Protein AF-A0A7C3STL4-F1 (afdb_monomer_lite)

Radius of gyration: 15.7 Å; chains: 1; bounding box: 36×33×52 Å

Secondary structure (DSSP, 8-state):
---PEEE-HHHHTTBSSTT-TT-EEEEETTEEEEEEEEEEEE--TTS--EEEEEEEEEEEEEEHHHHHHHHHHH----TTEEEEEEEEEESSPPPEEEEEESGGGTT-EEEEEEEESSPPGGGTT-TTTTTTHHHH-B-

Foldseek 3Di:
DDQDKFACPVQLVLFQQVVDPQWDWDDDVFWTFIKHKDWDWDDDPVPDTQIEIEMETETRTDRPPPVLVCCVPPVDDDQRYAEYEYEAEDQDDDWDWDKDADPNSNSHIYIYIDAYPPHDPVRCPPPSCVVVSNRNHGD

pLDDT: mean 89.54, std 11.67, range [52.34, 98.44]

Sequence (139 aa):
MQNITIDLYDLIVKTKLIHSEQFVPWSLGNMQGMYRKLAFSRNSLLGNVFEYYFEDYILWKYQDIEDYKKIQKEWNRSSETFLSRFVFLHPSLPFHYKRKSIWLGLRGYIDLIICPFPLHEQDLNRKEIRDITPFLIIN

Structure (mmCIF, N/CA/C/O backbone):
data_AF-A0A7C3STL4-F1
#
_entry.id   AF-A0A7C3STL4-F1
#
loop_
_atom_site.group_PDB
_atom_site.id
_atom_site.type_symbol
_atom_site.label_atom_id
_atom_site.label_alt_id
_atom_site.label_comp_id
_atom_site.label_asym_id
_atom_site.label_entity_id
_atom_site.label_seq_id
_atom_site.pdbx_PDB_ins_code
_atom_site.Cartn_x
_atom_site.Cartn_y
_atom_site.Cartn_z
_atom_s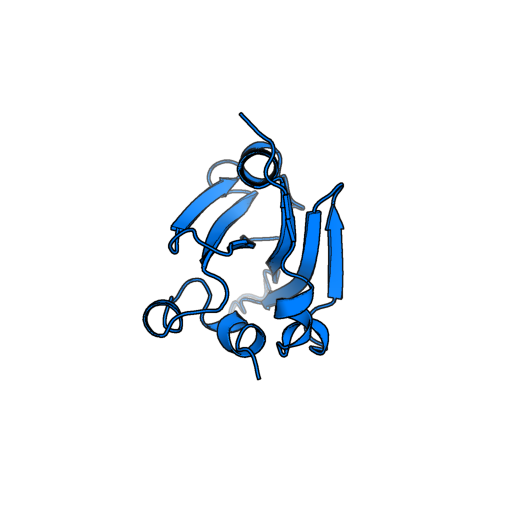ite.occupancy
_atom_site.B_iso_or_equiv
_atom_site.auth_seq_id
_atom_site.auth_comp_id
_atom_site.auth_asym_id
_atom_site.auth_atom_id
_atom_site.pdbx_PDB_model_num
ATOM 1 N N . MET A 1 1 ? 1.048 16.108 -20.642 1.00 53.88 1 MET A N 1
ATOM 2 C CA . MET A 1 1 ? 1.950 15.213 -19.884 1.00 53.88 1 MET A CA 1
ATOM 3 C C . MET A 1 1 ? 1.730 13.815 -20.426 1.00 53.88 1 MET A C 1
ATOM 5 O O . MET A 1 1 ? 0.582 13.491 -20.686 1.00 53.88 1 MET A O 1
ATOM 9 N N . GLN A 1 2 ? 2.783 13.045 -20.698 1.00 55.88 2 GLN A N 1
ATOM 10 C CA . GLN A 1 2 ? 2.619 11.644 -21.100 1.00 55.88 2 GLN A CA 1
ATOM 11 C C . GLN A 1 2 ? 2.131 10.835 -19.895 1.00 55.88 2 GLN A C 1
ATOM 13 O O . GLN A 1 2 ? 2.687 10.969 -18.805 1.00 55.88 2 GLN A O 1
ATOM 18 N N . ASN A 1 3 ? 1.101 10.017 -20.099 1.00 71.88 3 ASN A N 1
ATOM 19 C CA . ASN A 1 3 ? 0.592 9.108 -19.079 1.00 71.88 3 ASN A CA 1
ATOM 20 C C . ASN A 1 3 ? 1.524 7.904 -19.006 1.00 71.88 3 ASN A C 1
ATOM 22 O O . ASN A 1 3 ? 1.446 6.985 -19.820 1.00 71.88 3 ASN A O 1
ATOM 26 N N . ILE A 1 4 ? 2.458 7.953 -18.059 1.00 90.06 4 ILE A N 1
ATOM 27 C CA . ILE A 1 4 ? 3.373 6.850 -17.787 1.00 90.06 4 ILE A CA 1
ATOM 28 C C . ILE A 1 4 ? 2.587 5.791 -17.017 1.00 90.06 4 ILE A C 1
ATOM 30 O O . ILE A 1 4 ? 2.064 6.051 -15.933 1.00 90.06 4 ILE A O 1
ATOM 34 N N . THR A 1 5 ? 2.485 4.600 -17.600 1.00 95.31 5 THR A N 1
ATOM 35 C CA . THR A 1 5 ? 1.958 3.432 -16.895 1.00 95.31 5 THR A CA 1
ATOM 36 C C . THR A 1 5 ? 3.109 2.775 -16.156 1.00 95.31 5 THR A C 1
ATOM 38 O O . THR A 1 5 ? 4.091 2.365 -16.774 1.00 95.31 5 THR A O 1
ATOM 41 N N . ILE A 1 6 ? 2.984 2.691 -14.839 1.00 97.38 6 ILE A N 1
ATOM 42 C CA . ILE A 1 6 ? 3.837 1.852 -14.008 1.00 97.38 6 ILE A CA 1
ATOM 43 C C . ILE A 1 6 ? 3.251 0.445 -14.045 1.00 97.38 6 ILE A C 1
ATOM 45 O O . ILE A 1 6 ? 2.044 0.282 -13.873 1.00 97.38 6 ILE A O 1
ATOM 49 N N . ASP A 1 7 ? 4.097 -0.552 -14.288 1.00 97.81 7 ASP A N 1
ATOM 50 C CA . ASP A 1 7 ? 3.762 -1.970 -14.161 1.00 97.81 7 ASP A CA 1
ATOM 51 C C . ASP A 1 7 ? 5.002 -2.719 -13.659 1.00 97.81 7 ASP A C 1
ATOM 53 O O . ASP A 1 7 ? 5.998 -2.845 -14.370 1.00 97.81 7 ASP A O 1
ATOM 57 N N . LEU A 1 8 ? 4.970 -3.142 -12.395 1.00 97.69 8 LEU A N 1
ATOM 58 C CA . LEU A 1 8 ? 6.080 -3.823 -11.718 1.00 97.69 8 LEU A CA 1
ATOM 59 C C . LEU A 1 8 ? 5.752 -5.289 -11.414 1.00 97.69 8 LEU A C 1
ATOM 61 O O . LEU A 1 8 ? 6.360 -5.876 -10.517 1.00 97.69 8 LEU A O 1
ATOM 65 N N . TYR A 1 9 ? 4.797 -5.890 -12.134 1.00 97.06 9 TYR A N 1
ATOM 66 C CA . TYR A 1 9 ? 4.349 -7.259 -11.871 1.00 97.06 9 TYR A CA 1
ATOM 67 C C . TYR A 1 9 ? 5.510 -8.266 -11.826 1.00 97.06 9 TYR A C 1
ATOM 69 O O . TYR A 1 9 ? 5.626 -9.019 -10.859 1.00 97.06 9 TYR A O 1
ATOM 77 N N . ASP A 1 10 ? 6.435 -8.193 -12.789 1.00 97.19 10 ASP A N 1
ATOM 78 C CA . ASP A 1 10 ? 7.605 -9.082 -12.889 1.00 97.19 10 ASP A CA 1
ATOM 79 C C . ASP A 1 10 ? 8.556 -9.005 -11.686 1.00 97.19 10 ASP A C 1
ATOM 81 O O . ASP A 1 10 ? 9.304 -9.945 -11.405 1.00 97.19 10 ASP A O 1
ATOM 85 N N . LEU A 1 11 ? 8.559 -7.881 -10.969 1.00 97.12 11 LEU A N 1
ATOM 86 C CA . LEU A 1 11 ? 9.325 -7.726 -9.736 1.00 97.12 11 LEU A CA 1
ATOM 87 C C . LEU A 1 11 ? 8.515 -8.201 -8.528 1.00 97.12 11 LEU A C 1
ATOM 89 O O . LEU A 1 11 ? 9.065 -8.840 -7.634 1.00 97.12 11 LEU A O 1
ATOM 93 N N . ILE A 1 12 ? 7.208 -7.937 -8.510 1.00 96.75 12 ILE A N 1
ATOM 94 C CA . ILE A 1 12 ? 6.331 -8.299 -7.393 1.00 96.75 12 ILE A CA 1
ATOM 95 C C . ILE A 1 12 ? 6.170 -9.808 -7.245 1.00 96.75 12 ILE A C 1
ATOM 97 O O . ILE A 1 12 ? 6.157 -10.294 -6.114 1.00 96.75 12 ILE A O 1
ATOM 101 N N . VAL A 1 13 ? 6.128 -10.564 -8.345 1.00 96.44 13 VAL A N 1
ATOM 102 C CA . VAL A 1 13 ? 6.086 -12.040 -8.303 1.00 96.44 13 VAL A CA 1
ATOM 103 C C . VAL A 1 13 ? 7.314 -12.668 -7.642 1.00 96.44 13 VAL A C 1
ATOM 105 O O . VAL A 1 13 ? 7.264 -13.823 -7.241 1.00 96.44 13 VAL A O 1
ATOM 108 N N . LYS A 1 14 ? 8.407 -11.912 -7.482 1.00 96.81 14 LYS A N 1
ATOM 109 C CA . LYS A 1 14 ? 9.624 -12.352 -6.782 1.00 96.81 14 LYS A CA 1
ATOM 110 C C . LYS A 1 14 ? 9.604 -12.027 -5.284 1.00 96.81 14 LYS A C 1
ATOM 112 O O . LYS A 1 14 ? 10.546 -12.347 -4.562 1.00 96.81 14 LYS A O 1
ATOM 117 N N . THR A 1 15 ? 8.551 -11.366 -4.809 1.00 96.94 15 THR A N 1
ATOM 118 C CA . THR A 1 15 ? 8.380 -11.001 -3.400 1.00 96.94 15 THR A CA 1
ATOM 119 C C . THR A 1 15 ? 7.459 -11.981 -2.679 1.00 96.94 15 THR A C 1
ATOM 121 O O . THR A 1 15 ? 6.759 -12.786 -3.291 1.00 96.94 15 THR A O 1
ATOM 124 N N . LYS A 1 16 ? 7.400 -11.887 -1.348 1.00 96.75 16 LYS A N 1
ATOM 125 C CA . LYS A 1 16 ? 6.447 -12.674 -0.547 1.00 96.75 16 LYS A CA 1
ATOM 126 C C . LYS A 1 16 ? 5.014 -12.135 -0.625 1.00 96.75 16 LYS A C 1
ATOM 128 O O . LYS A 1 16 ? 4.105 -12.801 -0.139 1.00 96.75 16 LYS A O 1
ATOM 133 N N . LEU A 1 17 ? 4.800 -10.949 -1.203 1.00 96.56 17 LEU A N 1
ATOM 134 C CA . LEU A 1 17 ? 3.510 -10.263 -1.190 1.00 96.56 17 LEU A CA 1
ATOM 135 C C . LEU A 1 17 ? 2.398 -11.072 -1.870 1.00 96.56 17 LEU A C 1
ATOM 137 O O . LEU A 1 17 ? 1.344 -11.258 -1.269 1.00 96.56 17 LEU A O 1
ATOM 141 N N . ILE A 1 18 ? 2.633 -11.578 -3.086 1.00 93.62 18 ILE A N 1
ATOM 142 C CA . ILE A 1 18 ? 1.621 -12.333 -3.855 1.00 93.62 18 ILE A CA 1
ATOM 143 C C . ILE A 1 18 ? 1.275 -13.674 -3.195 1.00 93.62 18 ILE A C 1
ATOM 145 O O . ILE A 1 18 ? 0.165 -14.173 -3.353 1.00 93.62 18 ILE A O 1
ATOM 149 N N . HIS A 1 19 ? 2.205 -14.245 -2.432 1.00 93.06 19 HIS A N 1
ATOM 150 C CA . HIS A 1 19 ? 2.027 -15.528 -1.751 1.00 93.06 19 HIS A CA 1
ATOM 151 C C . HIS A 1 19 ? 1.515 -15.384 -0.311 1.00 93.06 19 HIS A C 1
ATOM 153 O O . HIS A 1 19 ? 1.375 -16.379 0.395 1.00 93.06 19 HIS A O 1
ATOM 159 N N . SER A 1 20 ? 1.277 -14.156 0.153 1.00 95.00 20 SER A N 1
ATOM 160 C CA . SER A 1 20 ? 0.858 -13.889 1.524 1.00 95.00 20 SER A CA 1
ATOM 161 C C . SER A 1 20 ? -0.632 -14.153 1.710 1.00 95.00 20 SER A C 1
ATOM 163 O O . SER A 1 20 ? -1.457 -13.535 1.048 1.00 95.00 20 SER A O 1
ATOM 165 N N . GLU A 1 21 ? -0.988 -14.971 2.699 1.00 95.56 21 GLU A N 1
ATOM 166 C CA . GLU A 1 21 ? -2.387 -15.172 3.111 1.00 95.56 21 GLU A CA 1
ATOM 167 C C . GLU A 1 21 ? -2.998 -13.927 3.780 1.00 95.56 21 GLU A C 1
ATOM 169 O O . GLU A 1 21 ? -4.210 -13.835 3.956 1.00 95.56 21 GLU A O 1
ATOM 174 N N . GLN A 1 22 ? -2.167 -12.951 4.161 1.00 96.31 22 GLN A N 1
ATOM 175 C CA . GLN A 1 22 ? -2.623 -11.711 4.798 1.00 96.31 22 GLN A CA 1
ATOM 176 C C . GLN A 1 22 ? -3.173 -10.697 3.799 1.00 96.31 22 GLN A C 1
ATOM 178 O O . GLN A 1 22 ? -3.780 -9.714 4.218 1.00 96.31 22 GLN A O 1
ATOM 183 N N . PHE A 1 23 ? -2.914 -10.890 2.507 1.00 97.69 23 PHE A N 1
ATOM 184 C CA . PHE A 1 23 ? -3.304 -9.963 1.460 1.00 97.69 23 PHE A CA 1
ATOM 185 C C . PHE A 1 23 ? -4.171 -10.670 0.426 1.00 97.69 23 PHE A C 1
ATOM 187 O O . PHE A 1 23 ? -3.961 -11.833 0.099 1.00 97.69 23 PHE A O 1
ATOM 194 N N . VAL A 1 24 ? -5.117 -9.932 -0.140 1.00 97.88 24 VAL A N 1
ATOM 195 C CA . VAL A 1 24 ? -5.940 -10.384 -1.261 1.00 97.88 24 VAL A CA 1
ATOM 196 C C . VAL A 1 24 ? -5.706 -9.483 -2.472 1.00 97.88 24 VAL A C 1
ATOM 198 O O . VAL A 1 24 ? -5.417 -8.295 -2.295 1.00 97.88 24 VAL A O 1
ATOM 201 N N . PRO A 1 25 ? -5.832 -10.001 -3.705 1.00 97.81 25 PRO A N 1
ATOM 202 C CA . PRO A 1 25 ? -5.763 -9.173 -4.901 1.00 97.81 25 PRO A CA 1
ATOM 203 C C . PRO A 1 25 ? -6.775 -8.027 -4.862 1.00 97.81 25 PRO A C 1
ATOM 205 O O . PRO A 1 25 ? -7.918 -8.198 -4.435 1.00 97.81 25 PRO A O 1
ATOM 208 N N . TRP A 1 26 ? -6.363 -6.859 -5.344 1.00 97.50 26 TRP A N 1
ATOM 209 C CA . TRP A 1 26 ? -7.196 -5.666 -5.408 1.00 97.50 26 TRP A CA 1
ATOM 210 C C . TRP A 1 26 ? -7.026 -4.932 -6.734 1.00 97.50 26 TRP A C 1
ATOM 212 O O . TRP A 1 26 ? -5.938 -4.878 -7.309 1.00 97.50 26 TRP A O 1
ATOM 222 N N . SER A 1 27 ? -8.116 -4.334 -7.213 1.00 96.38 27 SER A N 1
ATOM 223 C CA . SER A 1 27 ? -8.098 -3.482 -8.399 1.00 96.38 27 SER A CA 1
ATOM 224 C C . SER A 1 27 ? -9.142 -2.373 -8.318 1.00 96.38 27 SER A C 1
ATOM 226 O O . SER A 1 27 ? -10.183 -2.522 -7.675 1.00 96.38 27 SER A O 1
ATOM 228 N N . LEU A 1 28 ? -8.858 -1.258 -8.991 1.00 93.62 28 LEU A 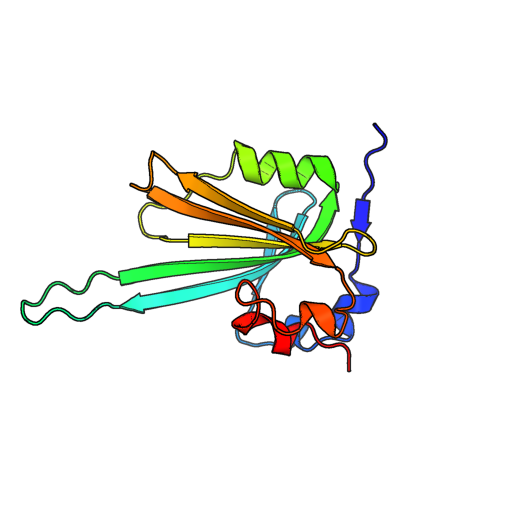N 1
ATOM 229 C CA . LEU A 1 28 ? -9.791 -0.149 -9.177 1.00 93.62 28 LEU A CA 1
ATOM 230 C C . LEU A 1 28 ? -9.488 0.558 -10.498 1.00 93.62 28 LEU A C 1
ATOM 232 O O . LEU A 1 28 ? -8.499 1.280 -10.623 1.00 93.62 28 LEU A O 1
ATOM 236 N N . GLY A 1 29 ? -10.355 0.374 -11.493 1.00 91.12 29 GLY A N 1
ATOM 237 C CA . GLY A 1 29 ? -10.070 0.842 -12.849 1.00 91.12 29 GLY A CA 1
ATOM 238 C C . GLY A 1 29 ? -8.792 0.190 -13.384 1.00 91.12 29 GLY A C 1
ATOM 239 O O . GLY A 1 29 ? -8.710 -1.032 -13.442 1.00 91.12 29 GLY A O 1
ATOM 240 N N . ASN A 1 30 ? -7.794 1.006 -13.735 1.00 90.81 30 ASN A N 1
ATOM 241 C CA . ASN A 1 30 ? -6.504 0.535 -14.253 1.00 90.81 30 ASN A CA 1
ATOM 242 C C . ASN A 1 30 ? -5.477 0.215 -13.152 1.00 90.81 30 ASN A C 1
ATOM 244 O O . ASN A 1 30 ? -4.409 -0.317 -13.458 1.00 90.81 30 ASN A O 1
ATOM 248 N N . MET A 1 31 ? -5.784 0.531 -11.889 1.00 96.88 31 MET A N 1
ATOM 249 C CA . MET A 1 31 ? -4.902 0.237 -10.765 1.00 96.88 31 MET A CA 1
ATOM 250 C C . MET A 1 31 ? -4.989 -1.237 -10.377 1.00 96.88 31 MET A C 1
ATOM 252 O O . MET A 1 31 ? -6.092 -1.779 -10.257 1.00 96.88 31 MET A O 1
ATOM 256 N N . GLN A 1 32 ? -3.843 -1.862 -10.112 1.00 98.06 32 GLN A N 1
ATOM 257 C CA . GLN A 1 32 ? -3.759 -3.204 -9.537 1.00 98.06 32 GLN A CA 1
ATOM 258 C C . GLN A 1 32 ? -2.775 -3.238 -8.374 1.00 98.06 32 GLN A C 1
ATOM 260 O O . GLN A 1 32 ? -1.749 -2.545 -8.362 1.00 98.06 32 GLN A O 1
ATOM 265 N N . GLY A 1 33 ? -3.113 -4.066 -7.395 1.00 98.12 33 GLY A N 1
ATOM 266 C CA . GLY A 1 33 ? -2.355 -4.182 -6.172 1.00 98.12 33 GLY A CA 1
ATOM 267 C C . GLY A 1 33 ? -2.802 -5.336 -5.287 1.00 98.12 33 GLY A C 1
ATOM 268 O O . GLY A 1 33 ? -3.632 -6.164 -5.663 1.00 98.12 33 GLY A O 1
ATOM 269 N N . MET A 1 34 ? -2.254 -5.349 -4.080 1.00 98.44 34 MET A N 1
ATOM 270 C CA . MET A 1 34 ? -2.695 -6.191 -2.977 1.00 98.44 34 MET A CA 1
ATOM 271 C C . MET A 1 34 ? -3.380 -5.327 -1.922 1.00 98.44 34 MET A C 1
ATOM 273 O O . MET A 1 34 ? -2.971 -4.192 -1.670 1.00 98.44 34 MET A O 1
ATOM 277 N N . TYR A 1 35 ? -4.386 -5.896 -1.273 1.00 97.75 35 TYR A N 1
ATOM 278 C CA . TYR A 1 35 ? -5.152 -5.274 -0.206 1.00 97.75 35 TYR A CA 1
ATOM 279 C C . TYR A 1 35 ? -5.106 -6.114 1.063 1.00 97.75 35 TYR A C 1
ATOM 281 O O . TYR A 1 35 ? -5.222 -7.337 0.997 1.00 97.75 35 TYR A O 1
ATOM 289 N N . ARG A 1 36 ? -5.023 -5.465 2.227 1.00 96.56 36 ARG A N 1
ATOM 290 C CA . ARG A 1 36 ? -5.455 -6.089 3.484 1.00 96.56 36 ARG A CA 1
ATOM 291 C C . ARG A 1 36 ? -6.255 -5.126 4.341 1.00 96.56 36 ARG A C 1
ATOM 293 O O . ARG A 1 36 ? -6.042 -3.914 4.295 1.00 96.56 36 ARG A O 1
ATOM 300 N N . LYS A 1 37 ? -7.098 -5.702 5.195 1.00 94.81 37 LYS A N 1
ATOM 301 C CA . LYS A 1 37 ? -7.841 -5.009 6.246 1.00 94.81 37 LYS A CA 1
ATOM 302 C C . LYS A 1 37 ? -7.426 -5.564 7.602 1.00 94.81 37 LYS A C 1
ATOM 304 O O . LYS A 1 37 ? -7.497 -6.768 7.821 1.00 94.81 37 LYS A O 1
ATOM 309 N N . LEU A 1 38 ? -7.007 -4.690 8.507 1.00 92.75 38 LEU A N 1
ATOM 310 C CA . LEU A 1 38 ? -6.634 -5.031 9.874 1.00 92.75 38 LEU A CA 1
ATOM 311 C C . LEU A 1 38 ? -7.640 -4.424 10.847 1.00 92.75 38 LEU A C 1
ATOM 313 O O . LEU A 1 38 ? -7.909 -3.224 10.786 1.00 92.75 38 LEU A O 1
ATOM 317 N N . ALA A 1 39 ? -8.171 -5.247 11.746 1.00 89.94 39 ALA A N 1
ATOM 318 C CA . ALA A 1 39 ? -9.048 -4.819 12.826 1.00 89.94 39 ALA A CA 1
ATOM 319 C C . ALA A 1 39 ? -8.236 -4.470 14.074 1.00 89.94 39 ALA A C 1
ATOM 321 O O . ALA A 1 39 ? -7.351 -5.224 14.480 1.00 89.94 39 ALA A O 1
ATOM 322 N N . PHE A 1 40 ? -8.553 -3.338 14.696 1.00 82.75 40 PHE A N 1
ATOM 323 C CA . PHE A 1 40 ? -7.999 -2.947 15.984 1.00 82.75 40 PHE A CA 1
ATOM 324 C C . PHE A 1 40 ? -9.138 -2.633 16.942 1.00 82.75 40 PHE A C 1
ATOM 326 O O . PHE A 1 40 ? -9.963 -1.756 16.698 1.00 82.75 40 PHE A O 1
ATOM 333 N N . SER A 1 41 ? -9.148 -3.338 18.066 1.00 78.75 41 SER A N 1
ATOM 334 C CA . SER A 1 41 ? -10.050 -3.078 19.178 1.00 78.75 41 SER A CA 1
ATOM 335 C C . SER A 1 41 ? -9.299 -2.326 20.269 1.00 78.75 41 SER A C 1
ATOM 337 O O . SER A 1 41 ? -8.278 -2.811 20.768 1.00 78.75 41 SER A O 1
ATOM 339 N N . ARG A 1 42 ? -9.809 -1.166 20.694 1.00 64.56 42 ARG A N 1
ATOM 340 C CA . ARG A 1 42 ? -9.334 -0.542 21.935 1.00 64.56 42 ARG A CA 1
ATOM 341 C C . ARG A 1 42 ? -10.251 -0.950 23.080 1.00 64.56 42 ARG A C 1
ATOM 343 O O . ARG A 1 42 ? -11.403 -0.529 23.131 1.00 64.56 42 ARG A O 1
ATOM 350 N N . ASN A 1 43 ? -9.723 -1.743 24.009 1.00 60.34 43 ASN A N 1
ATOM 351 C CA . ASN A 1 43 ? -10.453 -2.121 25.215 1.00 60.34 43 ASN A CA 1
ATOM 352 C C . ASN A 1 43 ? -10.507 -0.932 26.184 1.00 60.34 43 ASN A C 1
ATOM 354 O O . ASN A 1 43 ? -9.482 -0.339 26.523 1.00 60.34 43 ASN A O 1
ATOM 358 N N . SER A 1 44 ? -11.716 -0.588 26.620 1.00 56.56 44 SER A N 1
ATOM 359 C CA . SER A 1 44 ? -11.997 0.385 27.675 1.00 56.56 44 SER A CA 1
ATOM 360 C C . SER A 1 44 ? -12.473 -0.358 28.925 1.00 56.56 44 SER A C 1
ATOM 362 O O . SER A 1 44 ? -13.251 -1.303 28.814 1.00 56.56 44 SER A O 1
ATOM 364 N N . LEU A 1 45 ? -12.063 0.101 30.115 1.00 53.53 45 LEU A N 1
ATOM 365 C CA . LEU A 1 45 ? -12.555 -0.389 31.417 1.00 53.53 45 LEU A CA 1
ATOM 366 C C . LEU A 1 45 ? -14.089 -0.273 31.573 1.00 53.53 45 LEU A C 1
ATOM 368 O O . LEU A 1 45 ? -14.655 -0.916 32.448 1.00 53.53 45 LEU A O 1
ATOM 372 N N . LEU A 1 46 ? -14.760 0.525 30.732 1.00 56.97 46 LEU A N 1
ATOM 373 C CA . LEU A 1 46 ? -16.200 0.822 30.786 1.00 56.97 46 LEU A CA 1
ATOM 374 C C . LEU A 1 46 ? -17.012 0.205 29.625 1.00 56.97 46 LEU A C 1
ATOM 376 O O . LEU A 1 46 ? -18.112 0.660 29.332 1.00 56.97 46 LEU A O 1
ATOM 380 N N . GLY A 1 47 ? -16.495 -0.826 28.952 1.00 52.34 47 GLY A N 1
ATOM 381 C CA . GLY A 1 47 ? -17.315 -1.719 28.116 1.00 52.34 47 GLY A CA 1
ATOM 382 C C . GLY A 1 47 ? -17.569 -1.306 26.660 1.00 52.34 47 GLY A C 1
ATOM 383 O O . GLY A 1 47 ? -17.982 -2.154 25.877 1.00 52.34 47 GLY A O 1
ATOM 384 N N . ASN A 1 48 ? -17.262 -0.076 26.237 1.00 55.41 48 ASN A N 1
ATOM 385 C CA . ASN A 1 48 ? -17.322 0.266 24.808 1.00 55.41 48 ASN A CA 1
ATOM 386 C C . ASN A 1 48 ? -16.025 -0.141 24.095 1.00 55.41 48 ASN A C 1
ATOM 388 O O . ASN A 1 48 ? -14.998 0.532 24.218 1.00 55.41 48 ASN A O 1
ATOM 392 N N . VAL A 1 49 ? -16.094 -1.235 23.334 1.00 62.47 49 VAL A N 1
ATOM 393 C CA . VAL A 1 49 ? -15.086 -1.624 22.341 1.00 62.47 49 VAL A CA 1
ATOM 394 C C . VAL A 1 49 ? -15.333 -0.783 21.093 1.00 62.47 49 VAL A C 1
ATOM 396 O O . VAL A 1 49 ? -16.297 -1.012 20.368 1.00 62.47 49 VAL A O 1
ATOM 399 N N . PHE A 1 50 ? -14.491 0.219 20.845 1.00 67.81 50 PHE A N 1
ATOM 400 C CA . PHE A 1 50 ? -14.456 0.845 19.524 1.00 67.81 50 PHE A CA 1
ATOM 401 C C . PHE A 1 50 ? -13.558 -0.020 18.639 1.00 67.81 50 PHE A C 1
ATOM 403 O O . PHE A 1 50 ? -12.359 -0.147 18.915 1.00 67.81 50 PHE A O 1
ATOM 410 N N . GLU A 1 51 ? -14.144 -0.641 17.619 1.00 76.75 51 GLU A N 1
ATOM 411 C CA . GLU A 1 51 ? -13.393 -1.294 16.553 1.00 76.75 51 GLU A CA 1
ATOM 412 C C . GLU A 1 51 ? -13.094 -0.258 15.474 1.00 76.75 51 GLU A C 1
ATOM 414 O O . GLU A 1 51 ? -13.973 0.479 15.027 1.00 76.75 51 GLU A O 1
ATOM 419 N N . TYR A 1 52 ? -11.832 -0.169 15.086 1.00 83.69 52 TYR A N 1
ATOM 420 C CA . TYR A 1 52 ? -11.417 0.644 13.961 1.00 83.69 52 TYR A CA 1
ATOM 421 C C . TYR A 1 52 ? -10.534 -0.177 13.045 1.00 83.69 52 TYR A C 1
ATOM 423 O O . TYR A 1 52 ? -9.716 -0.988 13.483 1.00 83.69 52 TYR A O 1
ATOM 431 N N . TYR A 1 53 ? -10.700 0.061 11.752 1.00 90.56 53 TYR A N 1
ATOM 432 C CA . TYR A 1 53 ? -9.950 -0.664 10.745 1.00 90.56 53 TYR A CA 1
ATOM 433 C C . TYR A 1 53 ? -8.767 0.154 10.219 1.00 90.56 53 TYR A C 1
ATOM 435 O O . TYR A 1 53 ? -8.790 1.391 10.186 1.00 90.56 53 TYR A O 1
ATOM 443 N N . PHE A 1 54 ? -7.751 -0.561 9.753 1.00 92.81 54 PHE A N 1
ATOM 444 C CA . PHE A 1 54 ? -6.698 -0.051 8.885 1.00 92.81 54 PHE A CA 1
ATOM 445 C C . PHE A 1 54 ? -6.747 -0.824 7.586 1.00 92.81 54 PHE A C 1
ATOM 447 O O . PHE A 1 54 ? -6.921 -2.040 7.588 1.00 92.81 54 PHE A O 1
ATOM 454 N N . GLU A 1 55 ? -6.582 -0.118 6.482 1.00 95.44 55 GLU A N 1
ATOM 455 C CA . GLU A 1 55 ? -6.508 -0.737 5.171 1.00 95.44 55 GLU A CA 1
ATOM 456 C C . GLU A 1 55 ? -5.206 -0.373 4.493 1.00 95.44 55 GLU A C 1
ATOM 458 O O . GLU A 1 55 ? -4.853 0.805 4.430 1.00 95.44 55 GLU A O 1
ATOM 463 N N . ASP A 1 56 ? -4.544 -1.384 3.948 1.00 97.56 56 ASP A N 1
ATOM 464 C CA . ASP A 1 56 ? -3.340 -1.226 3.150 1.00 97.56 56 ASP A CA 1
ATOM 465 C C . ASP A 1 56 ? -3.635 -1.598 1.708 1.00 97.56 56 ASP A C 1
ATOM 467 O O . ASP A 1 56 ? -4.202 -2.656 1.446 1.00 97.56 56 ASP A O 1
ATOM 471 N N . TYR A 1 57 ? -3.210 -0.737 0.792 1.00 97.94 57 TYR A N 1
ATOM 472 C CA . TYR A 1 57 ? -3.278 -0.915 -0.649 1.00 97.94 57 TYR A CA 1
ATOM 473 C C . TYR A 1 57 ? -1.857 -0.796 -1.195 1.00 97.94 57 TYR A C 1
ATOM 475 O O . TYR A 1 57 ? -1.289 0.295 -1.205 1.00 97.94 57 TYR A O 1
ATOM 483 N N . ILE A 1 58 ? -1.264 -1.906 -1.622 1.00 98.44 58 ILE A N 1
ATOM 484 C CA . ILE A 1 58 ? 0.087 -1.940 -2.192 1.00 98.44 58 ILE A CA 1
ATOM 485 C C . ILE A 1 58 ? -0.053 -2.052 -3.705 1.00 98.44 58 ILE A C 1
ATOM 487 O O . ILE A 1 58 ? -0.465 -3.095 -4.204 1.00 98.44 58 ILE A O 1
ATOM 491 N N . LEU A 1 59 ? 0.256 -0.976 -4.424 1.00 98.38 59 LEU A N 1
ATOM 492 C CA . LEU A 1 59 ? -0.007 -0.824 -5.852 1.00 98.38 59 LEU A CA 1
ATOM 493 C C . LEU A 1 59 ? 1.277 -1.005 -6.662 1.00 98.38 59 LEU A C 1
ATOM 495 O O . LEU A 1 59 ? 2.272 -0.332 -6.400 1.00 98.38 59 LEU A O 1
ATOM 499 N N . TRP A 1 60 ? 1.234 -1.872 -7.674 1.00 97.88 60 TRP A N 1
ATOM 500 C CA . TRP A 1 60 ? 2.343 -2.096 -8.618 1.00 97.88 60 TRP A CA 1
ATOM 501 C C . TRP A 1 60 ? 1.974 -1.827 -10.071 1.00 97.88 60 TRP A C 1
ATOM 503 O O . TRP A 1 60 ? 2.858 -1.830 -10.925 1.00 97.88 60 TRP A O 1
ATOM 513 N N . LYS A 1 61 ? 0.687 -1.610 -10.359 1.00 98.06 61 LYS A N 1
ATOM 514 C CA . LYS A 1 61 ? 0.213 -1.196 -11.675 1.00 98.06 61 LYS A CA 1
ATOM 515 C C . LYS A 1 61 ? -0.713 -0.003 -11.534 1.00 98.06 61 LYS A C 1
ATOM 517 O O . LYS A 1 61 ? -1.693 -0.110 -10.802 1.00 98.06 61 LYS A O 1
ATOM 522 N N . TYR A 1 62 ? -0.390 1.117 -12.173 1.00 97.50 62 TYR A N 1
ATOM 523 C CA . TYR A 1 62 ? -1.176 2.357 -12.122 1.00 97.50 62 TYR A CA 1
ATOM 524 C C . TYR A 1 62 ? -0.660 3.388 -13.140 1.00 97.50 62 TYR A C 1
ATOM 526 O O . TYR A 1 62 ? 0.452 3.276 -13.658 1.00 97.50 62 TYR A O 1
ATOM 534 N N . GLN A 1 63 ? -1.463 4.410 -13.423 1.00 95.81 63 GLN A N 1
ATOM 535 C CA . GLN A 1 63 ? -1.075 5.585 -14.203 1.00 95.81 63 GLN A CA 1
ATOM 536 C C . GLN A 1 63 ? -0.443 6.620 -13.272 1.00 95.81 63 GLN A C 1
ATOM 538 O O . GLN A 1 63 ? -1.158 7.289 -12.531 1.00 95.81 63 GLN A O 1
ATOM 543 N N . ASP A 1 64 ? 0.887 6.742 -13.321 1.00 91.12 64 ASP A N 1
ATOM 544 C CA . ASP A 1 64 ? 1.754 7.415 -12.341 1.00 91.12 64 ASP A CA 1
ATOM 545 C C . ASP A 1 64 ? 1.086 8.572 -11.560 1.00 91.12 64 ASP A C 1
ATOM 547 O O . ASP A 1 64 ? 0.494 8.386 -10.491 1.00 91.12 64 ASP A O 1
ATOM 551 N N . ILE A 1 65 ? 1.120 9.782 -12.118 1.00 89.88 65 ILE A N 1
ATOM 552 C CA . ILE A 1 65 ? 0.623 10.979 -11.435 1.00 89.88 65 ILE A CA 1
ATOM 553 C C . ILE A 1 65 ? -0.908 11.084 -11.423 1.00 89.88 65 ILE A C 1
ATOM 555 O O . ILE A 1 65 ? -1.472 11.786 -10.577 1.00 89.88 65 ILE A O 1
ATOM 559 N N . GLU A 1 66 ? -1.584 10.449 -12.378 1.00 92.56 66 GLU A N 1
ATOM 560 C CA . GLU A 1 66 ? -3.032 10.561 -12.550 1.00 92.56 66 GLU A CA 1
ATOM 561 C C . GLU A 1 66 ? -3.767 9.784 -11.463 1.00 92.56 66 GLU A C 1
ATOM 563 O O . GLU A 1 66 ? -4.565 10.374 -10.731 1.00 92.56 66 GLU A O 1
ATOM 568 N N . ASP A 1 67 ? -3.428 8.509 -11.279 1.00 95.06 67 ASP A N 1
ATOM 569 C CA . ASP A 1 67 ? -4.039 7.652 -10.266 1.00 95.06 67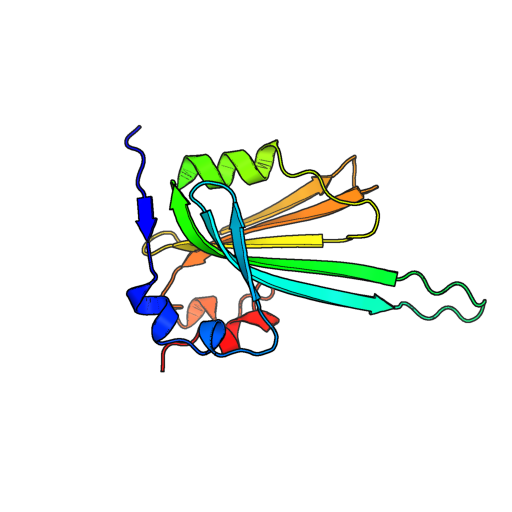 ASP A CA 1
ATOM 570 C C . ASP A 1 67 ? -3.670 8.108 -8.852 1.00 95.06 67 ASP A C 1
ATOM 572 O O . ASP A 1 67 ? -4.537 8.167 -7.975 1.00 95.06 67 ASP A O 1
ATOM 576 N N . TYR A 1 68 ? -2.427 8.558 -8.632 1.00 93.94 68 TYR A N 1
ATOM 577 C CA . TYR A 1 68 ? -2.035 9.166 -7.358 1.00 93.94 68 TYR A CA 1
ATOM 578 C C . TYR A 1 68 ? -2.921 10.372 -7.008 1.00 93.94 68 TYR A C 1
ATOM 580 O O . TYR A 1 68 ? -3.448 10.482 -5.895 1.00 93.94 68 TYR A O 1
ATOM 588 N N . LYS A 1 69 ? -3.125 11.291 -7.964 1.00 93.50 69 LYS A N 1
ATOM 589 C CA . LYS A 1 69 ? -3.985 12.470 -7.766 1.00 93.50 69 LYS A CA 1
ATOM 590 C C . LYS A 1 69 ? -5.454 12.091 -7.624 1.00 93.50 69 LYS A C 1
ATOM 592 O O . LYS A 1 69 ? -6.154 12.741 -6.844 1.00 93.50 69 LYS A O 1
ATOM 597 N N . LYS A 1 70 ? -5.914 11.069 -8.345 1.00 93.31 70 LYS A N 1
ATOM 598 C CA . LYS A 1 70 ? -7.278 10.548 -8.256 1.00 93.31 70 LYS A CA 1
ATOM 599 C C . LYS A 1 70 ? -7.564 10.033 -6.851 1.00 93.31 70 LYS A C 1
ATOM 601 O O . LYS A 1 70 ? -8.453 10.563 -6.192 1.00 93.31 70 LYS A O 1
ATOM 606 N N . ILE A 1 71 ? -6.743 9.114 -6.334 1.00 93.75 71 ILE A N 1
ATOM 607 C CA . ILE A 1 71 ? -6.859 8.614 -4.955 1.00 93.75 71 ILE A CA 1
ATOM 608 C C . ILE A 1 71 ? -6.767 9.774 -3.954 1.00 93.75 71 ILE A C 1
ATOM 610 O O . ILE A 1 71 ? -7.594 9.895 -3.053 1.00 93.75 71 ILE A O 1
ATOM 614 N N . GLN A 1 72 ? -5.828 10.703 -4.139 1.00 91.88 72 GLN A N 1
ATOM 615 C CA . GLN A 1 72 ? -5.692 11.853 -3.246 1.00 91.88 72 GLN A CA 1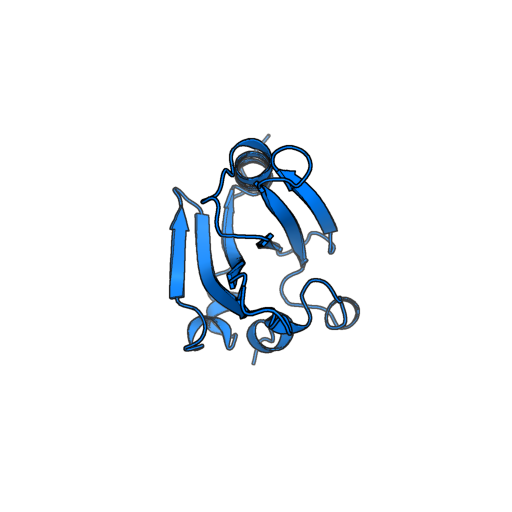
ATOM 616 C C . GLN A 1 72 ? -6.953 12.733 -3.168 1.00 91.88 72 GLN A C 1
ATOM 618 O O . GLN A 1 72 ? -7.240 13.3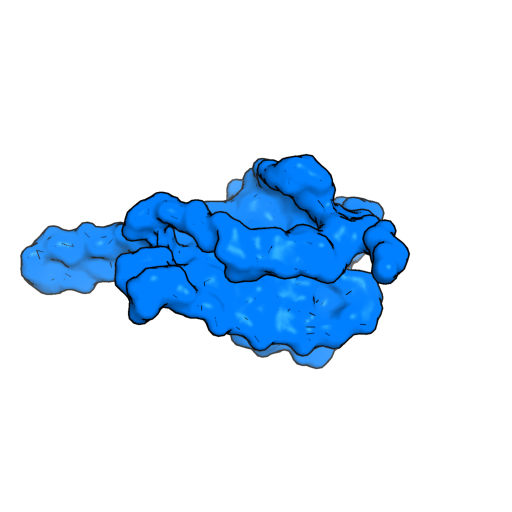03 -2.105 1.00 91.88 72 GLN A O 1
ATOM 623 N N . LYS A 1 73 ? -7.666 12.922 -4.282 1.00 90.12 73 LYS A N 1
ATOM 624 C CA . LYS A 1 73 ? -8.824 13.823 -4.373 1.00 90.12 73 LYS A CA 1
ATOM 625 C C . LYS A 1 73 ? -10.138 13.131 -4.043 1.00 90.12 73 LYS A C 1
ATOM 627 O O . LYS A 1 73 ? -10.936 13.707 -3.311 1.00 90.12 73 LYS A O 1
ATOM 632 N N . GLU A 1 74 ? -10.338 11.938 -4.585 1.00 89.31 74 GLU A N 1
ATOM 633 C CA . GLU A 1 74 ? -11.643 11.283 -4.678 1.00 89.31 74 GLU A CA 1
ATOM 634 C C . GLU A 1 74 ? -11.829 10.169 -3.651 1.00 89.31 74 GLU A C 1
ATOM 636 O O . GLU A 1 74 ? -12.964 9.758 -3.417 1.00 89.31 74 GLU A O 1
ATOM 641 N N . TRP A 1 75 ? -10.753 9.682 -3.018 1.00 88.38 75 TRP A N 1
ATOM 642 C CA . TRP A 1 75 ? -10.882 8.594 -2.055 1.00 88.38 75 TRP A CA 1
ATOM 643 C C . TRP A 1 75 ? -11.753 9.014 -0.869 1.00 88.38 75 TRP A C 1
ATOM 645 O O . TRP A 1 75 ? -11.406 9.903 -0.086 1.00 88.38 75 TRP A O 1
ATOM 655 N N . ASN A 1 76 ? -12.896 8.347 -0.747 1.00 75.50 76 ASN A N 1
ATOM 656 C CA . ASN A 1 76 ? -13.880 8.550 0.301 1.00 75.50 76 ASN A CA 1
ATOM 657 C C . ASN A 1 76 ? -14.262 7.178 0.863 1.00 75.50 76 ASN A C 1
ATOM 659 O O . ASN A 1 76 ? -14.474 6.231 0.110 1.00 75.50 76 ASN A O 1
ATOM 663 N N . ARG A 1 77 ? -14.272 7.052 2.189 1.00 67.50 77 ARG A N 1
ATOM 664 C CA . ARG A 1 77 ? -14.253 5.759 2.889 1.00 67.50 77 ARG A CA 1
ATOM 665 C C . ARG A 1 77 ? -15.591 5.410 3.529 1.00 67.50 77 ARG A C 1
ATOM 667 O O . ARG A 1 77 ? -16.447 6.279 3.686 1.00 67.50 77 ARG A O 1
ATOM 674 N N . SER A 1 78 ? -15.724 4.155 3.973 1.00 65.25 78 SER A N 1
ATOM 675 C CA . SER A 1 78 ? -16.732 3.783 4.973 1.00 65.25 78 SER A CA 1
ATOM 676 C C . SER A 1 78 ? -16.408 4.427 6.329 1.00 65.25 78 SER A C 1
ATOM 678 O O . SER A 1 78 ? -15.246 4.710 6.631 1.00 65.25 78 SER A O 1
ATOM 680 N N . SER A 1 79 ? -17.430 4.661 7.155 1.00 65.44 79 SER A N 1
ATOM 681 C CA . SER A 1 79 ? -17.316 5.343 8.456 1.00 65.44 79 SER A CA 1
ATOM 682 C C . SER A 1 79 ? -16.461 4.613 9.496 1.00 65.44 79 SER A C 1
ATOM 684 O O . SER A 1 79 ? -16.061 5.224 10.479 1.00 65.44 79 SER A O 1
ATOM 686 N N . GLU A 1 80 ? -16.181 3.327 9.297 1.00 78.38 80 GLU A N 1
ATOM 687 C CA . GLU A 1 80 ? -15.514 2.469 10.286 1.00 78.38 80 GLU A CA 1
ATOM 688 C C . GLU A 1 80 ? -13.997 2.396 10.102 1.00 78.38 80 GLU A C 1
ATOM 690 O O . GLU A 1 80 ? -13.292 1.841 10.949 1.00 78.38 80 GLU A O 1
ATOM 695 N N . THR A 1 81 ? -13.464 2.926 8.995 1.00 84.12 81 THR A N 1
ATOM 696 C CA . THR A 1 81 ? -12.024 2.837 8.775 1.00 84.12 81 THR A CA 1
ATOM 697 C C . THR A 1 81 ? -11.285 4.092 9.183 1.00 84.12 81 THR A C 1
ATOM 699 O O . THR A 1 81 ? -11.522 5.183 8.671 1.00 84.12 81 THR A O 1
ATOM 702 N N . PHE A 1 82 ? -10.312 3.897 10.065 1.00 89.31 82 PHE A N 1
ATOM 703 C CA . PHE A 1 82 ? -9.512 4.968 10.622 1.00 89.31 82 PHE A CA 1
ATOM 704 C C . PHE A 1 82 ? -8.385 5.421 9.690 1.00 89.31 82 PHE A C 1
ATOM 706 O O . PHE A 1 82 ? -8.116 6.618 9.599 1.00 89.31 82 PHE A O 1
ATOM 713 N N . LEU A 1 83 ? -7.730 4.497 8.978 1.00 92.06 83 LEU A N 1
ATOM 714 C CA . LEU A 1 83 ? -6.632 4.827 8.064 1.00 92.06 83 LEU A CA 1
ATOM 715 C C . LEU A 1 83 ? -6.660 3.978 6.791 1.00 92.06 83 LEU A C 1
ATOM 717 O O . LEU A 1 83 ? -6.774 2.754 6.848 1.00 92.06 83 LEU A O 1
ATOM 721 N N . SER A 1 84 ? -6.552 4.640 5.636 1.00 94.94 84 SER A N 1
ATOM 722 C CA . SER A 1 84 ? -6.198 4.017 4.350 1.00 94.94 84 SER A CA 1
ATOM 723 C C . SER A 1 84 ? -4.755 4.349 4.051 1.00 94.94 84 SER A C 1
ATOM 725 O O . SER A 1 84 ? -4.444 5.528 3.921 1.00 94.94 84 SER A O 1
ATOM 727 N N . ARG A 1 85 ? -3.899 3.357 3.863 1.00 97.19 85 ARG A N 1
ATOM 728 C CA . ARG A 1 85 ? -2.538 3.559 3.382 1.00 97.19 85 ARG A CA 1
ATOM 729 C C . ARG A 1 85 ? 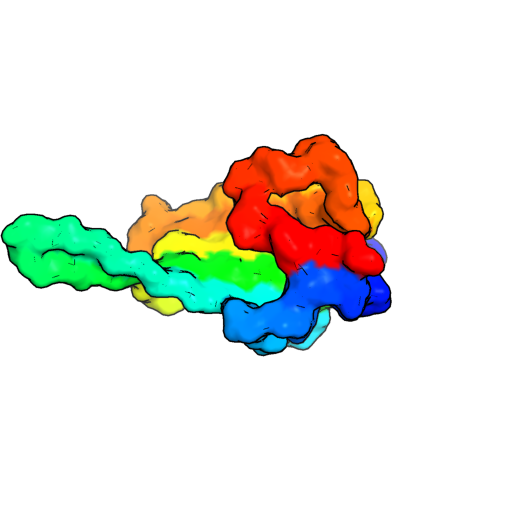-2.422 3.032 1.960 1.00 97.19 85 ARG A C 1
ATOM 731 O O . ARG A 1 85 ? -2.604 1.846 1.720 1.00 97.19 85 ARG A O 1
ATOM 738 N N . PHE A 1 86 ? -2.109 3.923 1.030 1.00 97.88 86 PHE A N 1
ATOM 739 C CA . PHE A 1 86 ? -1.793 3.596 -0.354 1.00 97.88 86 PHE A CA 1
ATOM 740 C C . PHE A 1 86 ? -0.289 3.686 -0.559 1.00 97.88 86 PHE A C 1
ATOM 742 O O . PHE A 1 86 ? 0.302 4.753 -0.389 1.00 97.88 86 PHE A O 1
ATOM 749 N N . VAL A 1 87 ? 0.317 2.565 -0.930 1.00 98.31 87 VAL A N 1
ATOM 750 C CA . VAL A 1 87 ? 1.743 2.429 -1.211 1.00 98.31 87 VAL A CA 1
ATOM 751 C C . VAL A 1 87 ? 1.909 2.204 -2.706 1.00 98.31 87 VAL A C 1
ATOM 753 O O . VAL A 1 87 ? 1.691 1.107 -3.204 1.00 98.31 87 VAL A O 1
ATOM 756 N N . PHE A 1 88 ? 2.267 3.265 -3.417 1.00 98.12 88 PHE A N 1
ATOM 757 C CA . PHE A 1 88 ? 2.580 3.268 -4.839 1.00 98.12 88 PHE A CA 1
ATOM 758 C C . PHE A 1 88 ? 4.036 2.841 -5.018 1.00 98.12 88 PHE A C 1
ATOM 760 O O . PHE A 1 88 ? 4.952 3.623 -4.746 1.00 98.12 88 PHE A O 1
ATOM 767 N N . LEU A 1 89 ? 4.253 1.591 -5.423 1.00 98.19 89 LEU A N 1
ATOM 768 C CA . LEU A 1 89 ? 5.586 1.088 -5.730 1.00 98.19 89 LEU A CA 1
ATOM 769 C C . LEU A 1 89 ? 6.065 1.709 -7.039 1.00 98.19 89 LEU A C 1
ATOM 771 O O . LEU A 1 89 ? 5.391 1.595 -8.059 1.00 98.19 89 LEU A O 1
ATOM 775 N N . HIS A 1 90 ? 7.224 2.359 -7.009 1.00 97.50 90 HIS A N 1
ATOM 776 C CA . HIS A 1 90 ? 7.713 3.163 -8.119 1.00 97.50 90 HIS A CA 1
ATOM 777 C C . HIS A 1 90 ? 9.165 2.798 -8.473 1.00 97.50 90 HIS A C 1
ATOM 779 O O . HIS A 1 90 ? 10.005 2.739 -7.577 1.00 97.50 90 HIS A O 1
ATOM 785 N N . PRO A 1 91 ? 9.514 2.618 -9.763 1.00 96.38 91 PRO A N 1
ATOM 786 C CA . PRO A 1 91 ? 10.842 2.139 -10.168 1.00 96.38 91 PRO A CA 1
ATOM 787 C C . PRO A 1 91 ? 11.991 3.125 -9.908 1.00 96.38 91 PRO A C 1
ATOM 789 O O . PRO A 1 91 ? 13.136 2.713 -9.770 1.00 96.38 91 PRO A O 1
ATOM 792 N N . SER A 1 92 ? 11.709 4.432 -9.898 1.00 93.56 92 SER A N 1
ATOM 793 C CA . SER A 1 92 ? 12.758 5.467 -9.886 1.00 93.56 92 SER A CA 1
ATOM 794 C C . SER A 1 92 ? 12.539 6.650 -8.941 1.00 93.56 92 SER A C 1
ATOM 796 O O . SER A 1 92 ? 13.455 7.453 -8.764 1.00 93.56 92 SER A O 1
ATOM 798 N N . LEU A 1 93 ? 11.350 6.808 -8.351 1.00 95.00 93 LEU A N 1
ATOM 799 C CA . LEU A 1 93 ? 11.066 7.965 -7.506 1.00 95.00 93 LEU A CA 1
ATOM 800 C C . LEU A 1 93 ? 11.497 7.665 -6.072 1.00 95.00 93 LEU A C 1
ATOM 802 O O . LEU A 1 93 ? 11.272 6.553 -5.590 1.00 95.00 93 LEU A O 1
ATOM 806 N N . PRO A 1 94 ? 12.090 8.649 -5.374 1.00 95.62 94 PRO A N 1
ATOM 807 C CA . PRO A 1 94 ? 12.478 8.474 -3.987 1.00 95.62 94 PRO A CA 1
ATOM 808 C C . PRO A 1 94 ? 11.247 8.316 -3.096 1.00 95.62 94 PRO A C 1
ATOM 810 O O . PRO A 1 94 ? 10.133 8.713 -3.449 1.00 95.62 94 PRO A O 1
ATOM 813 N N . PHE A 1 95 ? 11.477 7.792 -1.893 1.00 96.88 95 PHE A N 1
ATOM 814 C CA . PHE A 1 95 ? 10.427 7.647 -0.898 1.00 96.88 95 PHE A CA 1
ATOM 815 C C . PHE A 1 95 ? 9.776 9.001 -0.584 1.00 96.88 95 PHE A C 1
ATOM 817 O O . PHE A 1 95 ? 10.446 9.951 -0.171 1.00 96.88 95 PHE A O 1
ATOM 824 N N . HIS A 1 96 ? 8.456 9.080 -0.735 1.00 96.12 96 HIS A N 1
ATOM 825 C CA . HIS A 1 96 ? 7.664 10.255 -0.391 1.00 96.12 96 HIS A CA 1
ATOM 826 C C . HIS A 1 96 ? 6.434 9.832 0.398 1.00 96.12 96 HIS A C 1
ATOM 828 O O . HIS A 1 96 ? 5.712 8.933 -0.015 1.00 96.12 96 HIS A O 1
ATOM 834 N N . TYR A 1 97 ? 6.166 10.520 1.504 1.00 97.12 97 TYR A N 1
ATOM 835 C CA . TYR A 1 97 ? 5.011 10.269 2.355 1.00 97.12 97 TYR A CA 1
ATOM 836 C C . TYR A 1 97 ? 4.184 11.539 2.523 1.00 97.12 97 TYR A C 1
ATOM 838 O O . TYR A 1 97 ? 4.715 12.614 2.816 1.00 97.12 97 TYR A O 1
ATOM 846 N N . LYS A 1 98 ? 2.865 11.392 2.403 1.00 96.31 98 LYS A N 1
ATOM 847 C CA . LYS A 1 98 ? 1.899 12.449 2.676 1.00 96.31 98 LYS A CA 1
ATOM 848 C C . LYS A 1 98 ? 0.659 11.885 3.358 1.00 96.31 98 LYS A C 1
ATOM 850 O O . LYS A 1 98 ? -0.030 11.041 2.795 1.00 96.31 98 LYS A O 1
ATOM 855 N N . ARG A 1 99 ? 0.313 12.444 4.519 1.00 95.19 99 ARG A N 1
ATOM 856 C CA . ARG A 1 99 ? -0.969 12.202 5.192 1.00 95.19 99 ARG A CA 1
ATOM 857 C C . ARG A 1 99 ? -1.973 13.302 4.878 1.00 95.19 99 ARG A C 1
ATOM 859 O O . ARG A 1 99 ? -1.629 14.484 4.875 1.00 95.19 99 ARG A O 1
ATOM 866 N N . LYS A 1 100 ? -3.230 12.923 4.665 1.00 91.69 100 LYS A N 1
ATOM 867 C CA . LYS A 1 100 ? -4.375 13.833 4.549 1.00 91.69 100 LYS A CA 1
ATOM 868 C C . LYS A 1 100 ? -5.488 13.357 5.480 1.00 91.69 100 LYS A C 1
ATOM 870 O O . LYS A 1 100 ? -5.768 12.167 5.570 1.00 91.69 100 LYS A O 1
ATOM 875 N N . SER A 1 101 ? -6.115 14.289 6.188 1.00 88.88 101 SER A N 1
ATOM 876 C CA . SER A 1 101 ? -7.312 14.004 6.977 1.00 88.88 101 SER A CA 1
ATOM 877 C C . SER A 1 101 ? -8.556 14.030 6.089 1.00 88.88 101 SER A C 1
ATOM 879 O O . SER A 1 101 ? -8.649 14.815 5.140 1.00 88.88 101 SER A O 1
ATOM 881 N N . ILE A 1 102 ? -9.525 13.171 6.398 1.00 81.81 102 ILE A N 1
ATOM 882 C CA . ILE A 1 102 ? -10.834 13.162 5.746 1.00 81.81 102 ILE A CA 1
ATOM 883 C C . ILE A 1 102 ? -11.818 13.843 6.692 1.00 81.81 102 ILE A C 1
ATOM 885 O O . ILE A 1 102 ? -11.950 13.452 7.851 1.00 81.81 102 ILE A O 1
ATOM 889 N N . TRP A 1 103 ? -12.489 14.887 6.202 1.00 79.12 103 TRP A N 1
ATOM 890 C CA . TRP A 1 103 ? -13.468 15.660 6.976 1.00 79.12 103 TRP A CA 1
ATOM 891 C C . TRP A 1 103 ? -12.899 16.149 8.325 1.00 79.12 103 TRP A C 1
ATOM 893 O O . TRP A 1 103 ? -13.429 15.856 9.391 1.00 79.12 103 TRP A O 1
ATOM 903 N N . LEU A 1 104 ? -11.744 16.829 8.274 1.00 76.19 104 LEU A N 1
ATOM 904 C CA . LEU A 1 104 ? -10.988 17.299 9.450 1.00 76.19 104 LEU A CA 1
ATOM 905 C C . LEU A 1 104 ? -10.571 16.185 10.436 1.00 76.19 104 LEU A C 1
ATOM 907 O O . LEU A 1 104 ? -10.227 16.467 11.578 1.00 76.19 104 LEU A O 1
ATOM 911 N N . GLY A 1 105 ? -10.546 14.926 9.987 1.00 75.75 105 GLY A N 1
ATOM 912 C CA . GLY A 1 105 ? -10.144 13.760 10.783 1.00 75.75 105 GLY A CA 1
ATOM 913 C C . GLY A 1 105 ? -11.321 12.976 11.362 1.00 75.75 105 GLY A C 1
ATOM 914 O O . GLY A 1 105 ? -11.126 11.873 11.861 1.00 75.75 105 GLY A O 1
ATOM 915 N N . LEU A 1 106 ? -12.548 13.488 11.229 1.00 75.38 106 LEU A N 1
ATOM 916 C CA . LEU A 1 106 ? -13.761 12.818 11.705 1.00 75.38 106 LEU A CA 1
ATOM 917 C C . LEU A 1 106 ? -14.071 11.523 10.941 1.00 75.38 106 LEU A C 1
ATOM 919 O O . LEU A 1 106 ? -14.782 10.666 11.453 1.00 75.38 106 LEU A O 1
ATOM 923 N N . ARG A 1 107 ? -13.544 11.373 9.720 1.00 79.00 107 ARG A N 1
ATOM 924 C CA . ARG A 1 107 ? -13.675 10.158 8.896 1.00 79.00 107 ARG A CA 1
ATOM 925 C C . ARG A 1 107 ? -12.333 9.465 8.658 1.00 79.00 107 ARG A C 1
ATOM 927 O O . ARG A 1 107 ? -12.132 8.829 7.628 1.00 79.00 107 ARG A O 1
ATOM 934 N N . GLY A 1 108 ? -11.400 9.642 9.591 1.00 87.81 108 GLY A N 1
ATOM 935 C CA . GLY A 1 108 ? -10.076 9.044 9.520 1.00 87.81 108 GLY A CA 1
ATOM 936 C C . GLY A 1 108 ? -9.116 9.770 8.576 1.00 87.81 108 GLY A C 1
ATOM 937 O O . GLY A 1 108 ? -9.238 10.970 8.295 1.00 87.81 108 GLY A O 1
ATOM 938 N N . TYR A 1 109 ? -8.115 9.025 8.120 1.00 91.88 109 TYR A N 1
ATOM 939 C CA . TYR A 1 109 ? -6.952 9.530 7.403 1.00 91.88 109 TYR A CA 1
ATOM 940 C C . TYR A 1 109 ? -6.658 8.709 6.148 1.00 91.88 109 TYR A C 1
ATOM 942 O O . TYR A 1 109 ? -7.023 7.536 6.029 1.00 91.88 109 TYR A O 1
ATOM 950 N N . ILE A 1 110 ? -5.943 9.339 5.224 1.00 94.12 110 ILE A N 1
ATOM 951 C CA . ILE A 1 110 ? -5.296 8.679 4.100 1.00 94.12 110 ILE A CA 1
ATOM 952 C C . ILE A 1 110 ? -3.796 8.964 4.135 1.00 94.12 110 ILE A C 1
ATOM 954 O O . ILE A 1 110 ? -3.382 10.123 4.202 1.00 94.12 110 ILE A O 1
ATOM 958 N N . ASP A 1 111 ? -3.007 7.901 4.067 1.00 96.69 111 ASP A N 1
ATOM 959 C CA . ASP A 1 111 ? -1.575 7.936 3.820 1.00 96.69 111 ASP A CA 1
ATOM 960 C C . ASP A 1 111 ? -1.325 7.608 2.356 1.00 96.69 111 ASP A C 1
ATOM 962 O O . ASP A 1 111 ? -1.781 6.589 1.844 1.00 96.69 111 ASP A O 1
ATOM 966 N N . LEU A 1 112 ? -0.604 8.496 1.688 1.00 97.56 112 LEU A N 1
ATOM 967 C CA . LEU A 1 112 ? -0.153 8.345 0.316 1.00 97.56 112 LEU A CA 1
ATOM 968 C C . LEU A 1 112 ? 1.363 8.220 0.349 1.00 97.56 112 LEU A C 1
ATOM 970 O O . LEU A 1 112 ? 2.052 9.134 0.813 1.00 97.56 112 LEU A O 1
ATOM 974 N N . ILE A 1 113 ? 1.868 7.086 -0.118 1.00 98.06 113 ILE A N 1
ATOM 975 C CA . ILE A 1 113 ? 3.288 6.759 -0.102 1.00 98.06 113 ILE A CA 1
ATOM 976 C C . ILE A 1 113 ? 3.727 6.458 -1.528 1.00 98.06 113 ILE A C 1
ATOM 978 O O . ILE A 1 113 ? 3.204 5.534 -2.137 1.00 98.06 113 ILE A O 1
ATOM 982 N N . ILE A 1 114 ? 4.700 7.208 -2.040 1.00 97.62 114 ILE A N 1
ATOM 983 C CA . ILE A 1 114 ? 5.525 6.762 -3.167 1.00 97.62 114 ILE A CA 1
ATOM 984 C C . ILE A 1 114 ? 6.687 5.995 -2.549 1.00 97.62 114 ILE A C 1
ATOM 986 O O . ILE A 1 114 ? 7.400 6.534 -1.702 1.00 97.62 114 ILE A O 1
ATOM 990 N N . CYS A 1 115 ? 6.841 4.733 -2.924 1.00 97.62 115 CYS A N 1
ATOM 991 C CA . CYS A 1 115 ? 7.827 3.827 -2.360 1.00 97.62 115 CYS A CA 1
ATOM 992 C C . CYS A 1 115 ? 8.764 3.348 -3.478 1.00 97.62 115 CYS A C 1
ATOM 994 O O . CYS A 1 115 ? 8.274 2.725 -4.421 1.00 97.62 115 CYS A O 1
ATOM 996 N N . PRO A 1 116 ? 10.079 3.629 -3.409 1.00 96.81 116 PRO A N 1
ATOM 997 C CA . PRO A 1 116 ? 11.024 3.121 -4.393 1.00 96.81 116 PRO A CA 1
ATOM 998 C C . PRO A 1 116 ? 11.007 1.594 -4.370 1.00 96.81 116 PRO A C 1
ATOM 1000 O O . PRO A 1 116 ? 11.027 0.984 -3.299 1.00 96.81 116 PRO A O 1
ATOM 1003 N N . PHE A 1 117 ? 10.945 0.983 -5.547 1.00 97.50 117 PHE A N 1
ATOM 1004 C CA . PHE A 1 117 ? 10.878 -0.461 -5.687 1.00 97.50 117 PHE A CA 1
ATOM 1005 C C . PHE A 1 117 ? 11.733 -0.942 -6.870 1.00 97.50 117 PHE A C 1
ATOM 1007 O O . PHE A 1 117 ? 11.489 -0.492 -7.992 1.00 97.50 117 PHE A O 1
ATOM 1014 N N . PRO A 1 118 ? 12.695 -1.866 -6.670 1.00 96.81 118 PRO A N 1
ATOM 1015 C CA . PRO A 1 118 ? 13.006 -2.592 -5.428 1.00 96.81 118 PRO A CA 1
ATOM 1016 C C . PRO A 1 118 ? 13.462 -1.702 -4.260 1.00 96.81 118 PRO A C 1
ATOM 1018 O O . PRO A 1 118 ? 13.995 -0.616 -4.471 1.00 96.81 118 PRO A O 1
ATOM 1021 N N . LEU A 1 119 ? 13.234 -2.158 -3.023 1.00 94.12 119 LEU A N 1
ATOM 1022 C CA . LEU A 1 119 ? 13.639 -1.413 -1.827 1.00 94.12 119 LEU A CA 1
ATOM 1023 C C . LEU A 1 119 ? 15.169 -1.341 -1.719 1.00 94.12 119 LEU A C 1
ATOM 1025 O O . LEU A 1 119 ? 15.858 -2.350 -1.858 1.00 94.12 119 LEU A O 1
ATOM 1029 N N . HIS A 1 120 ? 15.687 -0.158 -1.392 1.00 89.56 120 HIS A N 1
ATOM 1030 C CA . HIS A 1 120 ? 17.091 0.052 -1.037 1.00 89.56 120 HIS A CA 1
ATOM 1031 C C . HIS A 1 120 ? 17.287 -0.004 0.486 1.00 89.56 120 HIS A C 1
ATOM 1033 O O . HIS A 1 120 ? 16.344 0.238 1.240 1.00 89.56 120 HIS A O 1
ATOM 1039 N N . GLU A 1 121 ? 18.516 -0.257 0.957 1.00 87.75 121 GLU A N 1
ATOM 1040 C CA . GLU A 1 121 ? 18.830 -0.369 2.397 1.00 87.75 121 GLU A CA 1
ATOM 1041 C C . GLU A 1 121 ? 18.321 0.822 3.224 1.00 87.75 121 GLU A C 1
ATOM 1043 O O . GLU A 1 121 ? 17.760 0.647 4.307 1.00 87.75 121 GLU A O 1
ATOM 1048 N N . GLN A 1 122 ? 18.443 2.034 2.677 1.00 88.00 122 GLN A N 1
ATOM 1049 C CA . GLN A 1 122 ? 17.979 3.272 3.308 1.00 88.00 122 GLN A CA 1
ATOM 1050 C C . GLN A 1 122 ? 16.456 3.321 3.543 1.00 88.00 122 GLN A C 1
ATOM 1052 O O . GLN A 1 122 ? 15.989 4.068 4.404 1.00 88.00 122 GLN A O 1
ATOM 1057 N N . ASP A 1 123 ? 15.674 2.539 2.791 1.00 90.12 123 ASP A N 1
ATOM 1058 C CA . ASP A 1 123 ? 14.211 2.543 2.835 1.00 90.12 123 ASP A CA 1
ATOM 1059 C C . ASP A 1 123 ? 13.626 1.365 3.635 1.00 90.12 123 ASP A C 1
ATOM 1061 O O . ASP A 1 123 ? 12.451 1.395 4.002 1.00 90.12 123 ASP A O 1
ATOM 1065 N N . LEU A 1 124 ? 14.445 0.374 4.014 1.00 88.00 124 LEU A N 1
ATOM 1066 C CA . LEU A 1 124 ? 14.007 -0.791 4.802 1.00 88.00 124 LEU A CA 1
ATOM 1067 C C . LEU A 1 124 ? 13.455 -0.411 6.187 1.00 88.00 124 LEU A C 1
ATOM 1069 O O . LEU A 1 124 ? 12.545 -1.064 6.698 1.00 88.00 124 LEU A O 1
ATOM 1073 N N . ASN A 1 125 ? 13.977 0.667 6.779 1.00 89.25 125 ASN A N 1
ATOM 1074 C CA . ASN A 1 125 ? 13.651 1.103 8.140 1.00 89.25 125 ASN A CA 1
ATOM 1075 C C . ASN A 1 125 ? 12.626 2.250 8.200 1.00 89.25 125 ASN A C 1
ATOM 1077 O O . ASN A 1 125 ? 12.436 2.861 9.256 1.00 89.25 125 ASN A O 1
ATOM 1081 N N . ARG A 1 126 ? 11.947 2.560 7.087 1.00 93.62 126 ARG A N 1
ATOM 1082 C CA . ARG A 1 126 ? 10.893 3.587 7.048 1.00 93.62 126 ARG A CA 1
ATOM 1083 C C . ARG A 1 126 ? 9.729 3.166 7.940 1.00 93.62 126 ARG A C 1
ATOM 1085 O O . ARG A 1 126 ? 9.063 2.160 7.691 1.00 93.62 126 ARG A O 1
ATOM 1092 N N . LYS A 1 127 ? 9.455 3.952 8.983 1.00 95.19 127 LYS A N 1
ATOM 1093 C CA . LYS A 1 127 ? 8.397 3.661 9.968 1.00 95.19 127 LYS A CA 1
ATOM 1094 C C . LYS A 1 127 ? 7.012 3.522 9.327 1.00 95.19 127 LYS A C 1
ATOM 1096 O O . LYS A 1 127 ? 6.179 2.797 9.853 1.00 95.19 127 LYS A O 1
ATOM 1101 N N . GLU A 1 128 ? 6.785 4.201 8.204 1.00 95.88 128 GLU A N 1
ATOM 1102 C CA . GLU A 1 128 ? 5.519 4.249 7.475 1.00 95.88 128 GLU A CA 1
ATOM 1103 C C . GLU A 1 128 ? 5.204 2.963 6.710 1.00 95.88 128 GLU A C 1
ATOM 1105 O O . GLU A 1 128 ? 4.049 2.775 6.342 1.00 95.88 128 GLU A O 1
ATOM 1110 N N . ILE A 1 129 ? 6.195 2.102 6.452 1.00 96.06 129 ILE A N 1
ATOM 1111 C CA . ILE A 1 129 ? 6.020 0.830 5.725 1.00 96.06 129 ILE A CA 1
ATOM 1112 C C . ILE A 1 129 ? 6.659 -0.369 6.437 1.00 96.06 129 ILE A C 1
ATOM 1114 O O . ILE A 1 129 ? 6.595 -1.481 5.926 1.00 96.06 129 ILE A O 1
ATOM 1118 N N . ARG A 1 130 ? 7.253 -0.179 7.622 1.00 95.19 130 ARG A N 1
ATOM 1119 C CA . ARG A 1 130 ? 8.025 -1.207 8.345 1.00 95.19 130 ARG A CA 1
ATOM 1120 C C . ARG A 1 130 ? 7.289 -2.540 8.501 1.00 95.19 130 ARG A C 1
ATOM 1122 O O . ARG A 1 130 ? 7.904 -3.597 8.447 1.00 95.19 130 ARG A O 1
ATOM 1129 N N . ASP A 1 131 ? 5.985 -2.487 8.732 1.00 94.44 131 ASP A N 1
ATOM 1130 C CA . ASP A 1 131 ? 5.123 -3.653 8.923 1.00 94.44 131 ASP A CA 1
ATOM 1131 C C . ASP A 1 131 ? 4.788 -4.397 7.618 1.00 94.44 131 ASP A C 1
ATOM 1133 O O . ASP A 1 131 ? 4.408 -5.565 7.672 1.00 94.44 131 ASP A O 1
ATOM 1137 N N . ILE A 1 132 ? 4.948 -3.749 6.458 1.00 95.88 132 ILE A N 1
ATOM 1138 C CA . ILE A 1 132 ? 4.789 -4.376 5.139 1.00 95.88 132 ILE A CA 1
ATOM 1139 C C . ILE A 1 132 ? 6.127 -4.682 4.448 1.00 95.88 132 ILE A C 1
ATOM 1141 O O . ILE A 1 132 ? 6.156 -5.510 3.541 1.00 95.88 132 ILE A O 1
ATOM 1145 N N . THR A 1 133 ? 7.240 -4.084 4.896 1.00 96.62 133 THR A N 1
ATOM 1146 C CA . THR A 1 133 ? 8.596 -4.318 4.365 1.00 96.62 133 THR A CA 1
ATOM 1147 C C . THR A 1 133 ? 8.931 -5.804 4.182 1.00 96.62 133 THR A C 1
ATOM 1149 O O . THR A 1 133 ? 9.411 -6.153 3.103 1.00 96.62 133 THR A O 1
ATOM 1152 N N . PRO A 1 134 ? 8.642 -6.718 5.136 1.00 95.50 134 PRO A N 1
ATOM 1153 C CA . PRO A 1 134 ? 8.962 -8.139 4.969 1.00 95.50 134 PRO A CA 1
ATOM 1154 C C . PRO A 1 134 ? 8.291 -8.809 3.760 1.00 95.50 134 PRO A C 1
ATOM 1156 O O . PRO A 1 134 ? 8.778 -9.837 3.290 1.00 95.50 134 PRO A O 1
ATOM 1159 N N . PHE A 1 135 ? 7.188 -8.244 3.253 1.00 96.62 135 PHE A N 1
ATOM 1160 C CA . PHE A 1 135 ? 6.483 -8.750 2.073 1.00 96.62 135 PHE A CA 1
ATOM 1161 C C . PHE A 1 135 ? 7.036 -8.200 0.760 1.00 96.62 135 PHE A C 1
ATOM 1163 O O . PHE A 1 135 ? 6.754 -8.779 -0.281 1.00 96.62 135 PHE A O 1
ATOM 1170 N N . LEU A 1 136 ? 7.814 -7.115 0.803 1.00 96.25 136 LEU A N 1
ATOM 1171 C CA . LEU A 1 136 ? 8.335 -6.407 -0.369 1.00 96.25 136 LEU A CA 1
ATOM 1172 C C . LEU A 1 136 ? 9.795 -6.754 -0.689 1.00 96.25 136 LEU A C 1
ATOM 1174 O O . LEU A 1 136 ? 10.318 -6.322 -1.710 1.00 96.25 136 LEU A O 1
ATOM 1178 N N . ILE A 1 137 ? 10.472 -7.527 0.160 1.00 94.38 137 ILE A N 1
ATOM 1179 C CA . ILE A 1 137 ? 11.829 -7.998 -0.133 1.00 94.38 137 ILE A CA 1
ATOM 1180 C C . ILE A 1 137 ? 11.761 -9.007 -1.288 1.00 94.38 137 ILE A C 1
ATOM 1182 O O . ILE A 1 137 ? 10.961 -9.946 -1.257 1.00 94.38 137 ILE A O 1
ATOM 1186 N N . ILE A 1 138 ? 12.593 -8.786 -2.305 1.00 90.44 138 ILE A N 1
ATOM 1187 C CA . ILE A 1 138 ? 12.793 -9.711 -3.424 1.00 90.44 138 ILE A CA 1
ATOM 1188 C C . ILE A 1 138 ? 13.679 -10.859 -2.933 1.00 90.44 138 ILE A C 1
ATOM 1190 O O . ILE A 1 138 ? 14.730 -10.595 -2.344 1.00 90.44 138 ILE A O 1
ATOM 1194 N N . ASN A 1 139 ? 13.238 -12.102 -3.148 1.00 75.00 139 ASN A N 1
ATOM 1195 C CA . ASN A 1 139 ? 14.026 -13.303 -2.845 1.00 75.00 139 ASN A CA 1
ATOM 1196 C C . ASN A 1 139 ? 14.890 -13.734 -4.034 1.00 75.00 139 ASN A C 1
ATOM 1198 O O . ASN A 1 139 ? 14.491 -13.458 -5.191 1.00 75.00 139 ASN A O 1
#